Protein AF-Q80V62-2-F1 (afdb_monomer_lite)

Structure (mmCIF, N/CA/C/O backbone):
data_AF-Q80V62-2-F1
#
_entry.id   AF-Q80V62-2-F1
#
loop_
_atom_site.group_PDB
_atom_site.id
_atom_site.type_symbol
_atom_site.label_atom_id
_atom_site.label_alt_id
_atom_site.label_comp_id
_atom_site.label_asym_id
_atom_site.label_entity_id
_atom_site.label_seq_id
_atom_site.pdbx_PDB_ins_code
_atom_site.Cartn_x
_atom_site.Cartn_y
_atom_site.Cartn_z
_atom_site.occupancy
_atom_site.B_iso_or_equiv
_atom_site.auth_seq_id
_atom_site.auth_comp_id
_atom_site.auth_asym_id
_atom_site.auth_atom_id
_atom_site.pdbx_PDB_model_num
ATOM 1 N N . MET A 1 1 ? -60.678 5.779 3.609 1.00 47.69 1 MET A N 1
ATOM 2 C CA . MET A 1 1 ? -61.747 5.399 2.656 1.00 47.69 1 MET A CA 1
ATOM 3 C C . MET A 1 1 ? -61.529 6.173 1.364 1.00 47.69 1 MET A C 1
ATOM 5 O O . MET A 1 1 ? -61.235 7.357 1.432 1.00 47.69 1 MET A O 1
ATOM 9 N N . ILE A 1 2 ? -61.542 5.467 0.231 1.00 56.66 2 ILE A N 1
ATOM 10 C CA . ILE A 1 2 ? -60.981 5.871 -1.070 1.00 56.66 2 ILE A CA 1
ATOM 11 C C . ILE A 1 2 ? -61.933 6.781 -1.869 1.00 56.66 2 ILE A C 1
ATOM 13 O O . ILE A 1 2 ? -63.133 6.518 -1.956 1.00 56.66 2 ILE A O 1
ATOM 17 N N . SER A 1 3 ? -61.365 7.821 -2.488 1.00 62.19 3 SER A N 1
ATOM 18 C CA . SER A 1 3 ? -62.040 8.760 -3.393 1.00 62.19 3 SER A CA 1
ATOM 19 C C . SER A 1 3 ? -62.206 8.212 -4.819 1.00 62.19 3 SER A C 1
ATOM 21 O O . SER A 1 3 ? -61.411 7.425 -5.322 1.00 62.19 3 SER A O 1
ATOM 23 N N . LYS A 1 4 ? -63.304 8.640 -5.446 1.00 68.50 4 LYS A N 1
ATOM 24 C CA . LYS A 1 4 ? -64.008 8.056 -6.595 1.00 68.50 4 LYS A CA 1
ATOM 25 C C . LYS A 1 4 ? -63.449 8.448 -7.983 1.00 68.50 4 LYS A C 1
ATOM 27 O O . LYS A 1 4 ? -63.376 9.625 -8.298 1.00 68.50 4 LYS A O 1
ATOM 32 N N . ARG A 1 5 ? -63.287 7.424 -8.837 1.00 62.28 5 ARG A N 1
ATOM 33 C CA . ARG A 1 5 ? -63.939 7.222 -10.161 1.00 62.28 5 ARG A CA 1
ATOM 34 C C . ARG A 1 5 ? -63.693 8.236 -11.306 1.00 62.28 5 ARG A C 1
ATOM 36 O O . ARG A 1 5 ? -64.188 9.355 -11.255 1.00 62.28 5 ARG A O 1
ATOM 43 N N . ARG A 1 6 ? -63.195 7.728 -12.448 1.00 65.81 6 ARG A N 1
ATOM 44 C CA . ARG A 1 6 ? -63.925 7.599 -13.742 1.00 65.81 6 ARG A CA 1
ATOM 45 C C . ARG A 1 6 ? -63.077 6.833 -14.776 1.00 65.81 6 ARG A C 1
ATOM 47 O O . ARG A 1 6 ? -61.906 7.137 -14.945 1.00 65.81 6 ARG A O 1
ATOM 54 N N . ARG A 1 7 ? -63.691 5.832 -15.422 1.00 48.09 7 ARG A N 1
ATOM 55 C CA . ARG A 1 7 ? -63.213 5.138 -16.631 1.00 48.09 7 ARG A CA 1
ATOM 56 C C . ARG A 1 7 ? -63.868 5.794 -17.852 1.00 48.09 7 ARG A C 1
ATOM 58 O O . ARG A 1 7 ? -65.025 6.197 -17.740 1.00 48.09 7 ARG A O 1
ATOM 65 N N . LEU A 1 8 ? -63.158 5.840 -18.972 1.00 63.56 8 LEU A N 1
ATOM 66 C CA . LEU A 1 8 ? -63.692 6.006 -20.324 1.00 63.56 8 LEU A CA 1
ATOM 67 C C . LEU A 1 8 ? -62.879 5.068 -21.221 1.00 63.56 8 LEU A C 1
ATOM 69 O O . LEU A 1 8 ? -61.652 5.094 -21.178 1.00 63.56 8 LEU A O 1
ATOM 73 N N . ASP A 1 9 ? -63.600 4.216 -21.933 1.00 47.62 9 ASP A N 1
ATOM 74 C CA . ASP A 1 9 ? -63.155 3.230 -22.914 1.00 47.62 9 ASP A CA 1
ATOM 75 C C . ASP A 1 9 ? -63.842 3.638 -24.228 1.00 47.62 9 ASP A C 1
ATOM 77 O O . ASP A 1 9 ? -65.010 4.036 -24.184 1.00 47.62 9 ASP A O 1
ATOM 81 N N . SER A 1 10 ? -63.127 3.641 -25.353 1.00 63.03 10 SER A N 1
ATOM 82 C CA . SER A 1 10 ? -63.714 3.804 -26.689 1.00 63.03 10 SER A CA 1
ATOM 83 C C . SER A 1 10 ? -62.760 3.270 -27.754 1.00 63.03 10 SER A C 1
ATOM 85 O O . SER A 1 10 ? -61.558 3.527 -27.715 1.00 63.03 10 SER A O 1
ATOM 87 N N . GLU A 1 11 ? -63.382 2.554 -28.681 1.00 53.00 11 GLU A N 1
ATOM 88 C CA . GLU A 1 11 ? -62.893 1.637 -29.708 1.00 53.00 11 GLU A CA 1
ATOM 89 C C . GLU A 1 11 ? -61.955 2.188 -30.800 1.00 53.00 11 GLU A C 1
ATOM 91 O O . GLU A 1 11 ? -61.969 3.368 -31.152 1.00 53.00 11 GLU A O 1
ATOM 96 N N . ASP A 1 12 ? -61.181 1.229 -31.325 1.00 47.12 12 ASP A N 1
ATOM 97 C CA . ASP A 1 12 ? -60.712 0.985 -32.698 1.00 47.12 12 ASP A CA 1
ATOM 98 C C . ASP A 1 12 ? -60.922 2.053 -33.786 1.00 47.12 12 ASP A C 1
ATOM 100 O O . ASP A 1 12 ? -62.055 2.426 -34.083 1.00 47.12 12 ASP A O 1
ATOM 104 N N . LYS A 1 13 ? -59.843 2.379 -34.525 1.00 54.88 13 LYS A N 1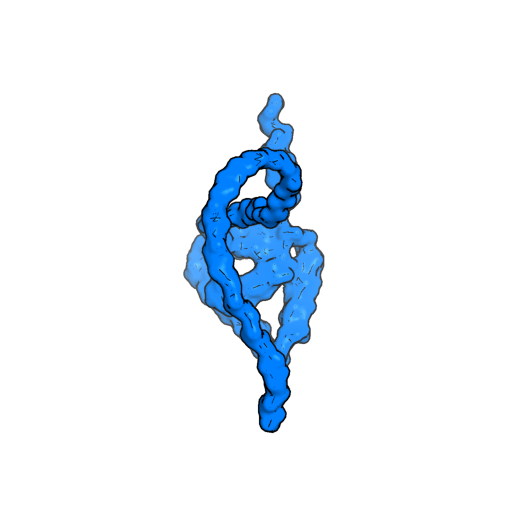
ATOM 105 C CA . LYS A 1 13 ? -59.704 2.051 -35.966 1.00 54.88 13 LYS A CA 1
ATOM 106 C C . LYS A 1 13 ? -58.326 2.438 -36.525 1.00 54.88 13 LYS A C 1
ATOM 108 O O . LYS A 1 13 ? -57.843 3.550 -36.332 1.00 54.88 13 LYS A O 1
ATOM 113 N N . GLU A 1 14 ? -57.728 1.503 -37.255 1.00 47.19 14 GLU A N 1
ATOM 114 C CA . GLU A 1 14 ? -56.542 1.645 -38.109 1.00 47.19 14 GLU A CA 1
ATOM 115 C C . GLU A 1 14 ? -56.721 2.697 -39.230 1.00 47.19 14 GLU A C 1
ATOM 117 O O . GLU A 1 14 ? -57.809 2.808 -39.793 1.00 47.19 14 GLU A O 1
ATOM 122 N N . ASN A 1 15 ? -55.669 3.450 -39.582 1.00 44.97 15 ASN A N 1
ATOM 123 C CA . ASN A 1 15 ? -54.977 3.372 -40.884 1.00 44.97 15 ASN A CA 1
ATOM 124 C C . ASN A 1 15 ? -54.004 4.550 -41.125 1.00 44.97 15 ASN A C 1
ATOM 126 O O . ASN A 1 15 ? -54.378 5.712 -41.022 1.00 44.97 15 ASN A O 1
ATOM 130 N N . LEU A 1 16 ? -52.803 4.166 -41.571 1.00 46.31 16 LEU A N 1
ATOM 131 C CA . LEU A 1 16 ? -52.000 4.727 -42.671 1.00 46.31 16 LEU A CA 1
ATOM 132 C C . LEU A 1 16 ? -51.364 6.138 -42.607 1.00 46.31 16 LEU A C 1
ATOM 134 O O . LEU A 1 16 ? -52.013 7.173 -42.514 1.00 46.31 16 LEU A O 1
ATOM 138 N N . THR A 1 17 ? -50.058 6.081 -42.907 1.00 47.00 17 THR A N 1
ATOM 139 C CA . THR A 1 17 ? -49.246 6.959 -43.778 1.00 47.00 17 THR A CA 1
ATOM 140 C C . THR A 1 17 ? -48.660 8.265 -43.233 1.00 47.00 17 THR A C 1
ATOM 142 O O . THR A 1 17 ? -49.335 9.273 -43.081 1.00 47.00 17 THR A O 1
ATOM 145 N N . GLU A 1 18 ? -47.339 8.176 -43.034 1.00 51.34 18 GLU A N 1
ATOM 146 C CA . GLU A 1 18 ? -46.282 9.006 -43.635 1.00 51.34 18 GLU A CA 1
ATOM 147 C C . GLU A 1 18 ? -46.197 10.518 -43.341 1.00 51.34 18 GLU A C 1
ATOM 149 O O . GLU A 1 18 ? -46.980 11.338 -43.801 1.00 51.34 18 GLU A O 1
ATOM 154 N N . ASP A 1 19 ? -45.066 10.828 -42.701 1.00 45.72 19 ASP A N 1
ATOM 155 C CA . ASP A 1 19 ? -44.073 11.836 -43.092 1.00 45.72 19 ASP A CA 1
ATOM 156 C C . ASP A 1 19 ? -43.872 13.067 -42.186 1.00 45.72 19 ASP A C 1
ATOM 158 O O . ASP A 1 19 ? -44.778 13.803 -41.810 1.00 45.72 19 ASP A O 1
ATOM 162 N N . ALA A 1 20 ? -42.581 13.246 -41.895 1.00 44.94 20 ALA A N 1
ATOM 163 C CA . ALA A 1 20 ? -41.857 14.413 -41.415 1.00 44.94 20 ALA A CA 1
ATOM 164 C C . ALA A 1 20 ? -42.176 15.048 -40.042 1.00 44.94 20 ALA A C 1
ATOM 166 O O . ALA A 1 20 ? -43.211 15.653 -39.783 1.00 44.94 20 ALA A O 1
ATOM 167 N N . SER A 1 21 ? -41.085 15.146 -39.269 1.00 48.31 21 SER A N 1
ATOM 168 C CA . SER A 1 21 ? -40.801 16.144 -38.224 1.00 48.31 21 SER A CA 1
ATOM 169 C C . SER A 1 21 ? -41.199 15.782 -36.790 1.00 48.31 21 SER A C 1
ATOM 171 O O . SER A 1 21 ? -42.236 16.212 -36.293 1.00 48.31 21 SER A O 1
ATOM 173 N N . LYS A 1 22 ? -40.279 15.132 -36.061 1.00 47.28 22 LYS A N 1
ATOM 174 C CA . LYS A 1 22 ? -39.670 15.677 -34.826 1.00 47.28 22 LYS A CA 1
ATOM 175 C C . LYS A 1 22 ? -38.663 14.694 -34.221 1.00 47.28 22 LYS A C 1
ATOM 177 O O . LYS A 1 22 ? -38.906 13.505 -34.067 1.00 47.28 22 LYS A O 1
ATOM 182 N N . THR A 1 23 ? -37.507 15.260 -33.919 1.00 46.47 23 THR A N 1
ATOM 183 C CA . THR A 1 23 ? -36.279 14.703 -33.354 1.00 46.47 23 THR A CA 1
ATOM 184 C C . THR A 1 23 ? -36.489 13.874 -32.079 1.00 46.47 23 THR A C 1
ATOM 186 O O . THR A 1 23 ? -37.071 14.340 -31.103 1.00 46.47 23 THR A O 1
ATOM 189 N N . MET A 1 24 ? -35.946 12.653 -32.091 1.00 53.88 24 MET A N 1
ATOM 190 C CA . MET A 1 24 ? -35.876 11.715 -30.963 1.00 53.88 24 MET A CA 1
ATOM 191 C C . MET A 1 24 ? -34.762 12.086 -29.960 1.00 53.88 24 MET A C 1
ATOM 193 O O . MET A 1 24 ? -33.693 12.532 -30.385 1.00 53.88 24 MET A O 1
ATOM 197 N N . PRO A 1 25 ? -34.962 11.867 -28.645 1.00 38.19 25 PRO A N 1
ATOM 198 C CA . PRO A 1 25 ? -33.935 12.028 -27.621 1.00 38.19 25 PRO A CA 1
ATOM 199 C C . PRO A 1 25 ? -33.203 10.704 -27.317 1.00 38.19 25 PRO A C 1
ATOM 201 O O . PRO A 1 25 ? -33.641 9.631 -27.716 1.00 38.19 25 PRO A O 1
ATOM 204 N N . LEU A 1 26 ? -32.168 10.808 -26.471 1.00 47.28 26 LEU A N 1
ATOM 205 C CA . LEU A 1 26 ? -31.634 9.738 -25.610 1.00 47.28 26 LEU A CA 1
ATOM 206 C C . LEU A 1 26 ? -30.664 8.720 -26.252 1.00 47.28 26 LEU A C 1
ATOM 208 O O . LEU A 1 26 ? -31.087 7.711 -26.788 1.00 47.28 26 LEU A O 1
ATOM 212 N N . SER A 1 27 ? -29.354 8.967 -26.089 1.00 47.88 27 SER A N 1
ATOM 213 C CA . SER A 1 27 ? -28.314 7.988 -25.686 1.00 47.88 27 SER A CA 1
ATOM 214 C C . SER A 1 27 ? -26.928 8.398 -26.210 1.00 47.88 27 SER A C 1
ATOM 216 O O . SER A 1 27 ? -26.459 7.911 -27.237 1.00 47.88 27 SER A O 1
ATOM 218 N N . LYS A 1 28 ? -26.215 9.271 -25.487 1.00 50.03 28 LYS A N 1
ATOM 219 C CA . LYS A 1 28 ? -24.748 9.284 -25.583 1.00 50.03 28 LYS A CA 1
ATOM 220 C C . LYS A 1 28 ? -24.248 8.167 -24.677 1.00 50.03 28 LYS A C 1
ATOM 222 O O . LYS A 1 28 ? -24.118 8.358 -23.471 1.00 50.03 28 LYS A O 1
ATOM 227 N N . LEU A 1 29 ? -24.043 6.989 -25.265 1.00 48.44 29 LEU A N 1
ATOM 228 C CA . LEU A 1 29 ? -23.279 5.917 -24.644 1.00 48.44 29 LEU A CA 1
ATOM 229 C C . LEU A 1 29 ? -21.886 6.466 -24.323 1.00 48.44 29 LEU A C 1
ATOM 231 O O . LEU A 1 29 ? -21.054 6.649 -25.211 1.00 48.44 29 LEU A O 1
ATOM 235 N N . ALA A 1 30 ? -21.645 6.749 -23.046 1.00 47.91 30 ALA A N 1
ATOM 236 C CA . ALA A 1 30 ? -20.297 6.871 -22.529 1.00 47.91 30 ALA A CA 1
ATOM 237 C C . ALA A 1 30 ? -19.633 5.505 -22.722 1.00 47.91 30 ALA A C 1
ATOM 239 O O . ALA A 1 30 ? -20.013 4.516 -22.093 1.00 47.91 30 ALA A O 1
ATOM 240 N N . LYS A 1 31 ? -18.687 5.450 -23.659 1.00 47.28 31 LYS A N 1
ATOM 241 C CA . LYS A 1 31 ? -17.831 4.299 -23.922 1.00 47.28 31 LYS A CA 1
ATOM 242 C C . LYS A 1 31 ? -17.001 4.066 -22.660 1.00 47.28 31 LYS A C 1
ATOM 244 O O . LYS A 1 31 ? -15.953 4.675 -22.476 1.00 47.28 31 LYS A O 1
ATOM 249 N N . LYS A 1 32 ? -17.518 3.246 -21.742 1.00 49.62 32 LYS A N 1
ATOM 250 C CA . LYS A 1 32 ? -16.759 2.737 -20.603 1.00 49.62 32 LYS A CA 1
ATOM 251 C C . LYS A 1 32 ? -15.721 1.801 -21.210 1.00 49.62 32 LYS A C 1
ATOM 253 O O . LYS A 1 32 ? -16.027 0.647 -21.490 1.00 49.62 32 LYS A O 1
ATOM 258 N N . SER A 1 33 ? -14.546 2.346 -21.528 1.00 50.28 33 SER A N 1
ATOM 259 C CA . SER A 1 33 ? -13.361 1.546 -21.814 1.00 50.28 33 SER A CA 1
ATOM 260 C C . SER A 1 33 ? -13.139 0.699 -20.574 1.00 50.28 33 SER A C 1
ATOM 262 O O . SER A 1 33 ? -12.695 1.192 -19.538 1.00 50.28 33 SER A O 1
ATOM 264 N N . HIS A 1 34 ? -13.602 -0.544 -20.624 1.00 52.78 34 HIS A N 1
ATOM 265 C CA . HIS A 1 34 ? -13.280 -1.517 -19.608 1.00 52.78 34 HIS A CA 1
ATOM 266 C C . HIS A 1 34 ? -11.824 -1.882 -19.863 1.00 52.78 34 HIS A C 1
ATOM 268 O O . HIS A 1 34 ? -11.528 -2.735 -20.695 1.00 52.78 34 HIS A O 1
ATOM 274 N N . ASN A 1 35 ? -10.911 -1.141 -19.235 1.00 62.22 35 ASN A N 1
ATOM 275 C CA . ASN A 1 35 ? -9.501 -1.482 -19.276 1.00 62.22 35 ASN A CA 1
ATOM 276 C C . ASN A 1 35 ? -9.373 -2.839 -18.576 1.00 62.22 35 ASN A C 1
ATOM 278 O O . ASN A 1 35 ? -9.568 -2.932 -17.366 1.00 62.22 35 ASN A O 1
ATOM 282 N N . SER A 1 36 ? -9.063 -3.878 -19.352 1.00 67.81 36 SER A N 1
ATOM 283 C CA . SER A 1 36 ? -8.949 -5.289 -18.942 1.00 67.81 36 SER A CA 1
ATOM 284 C C . SER A 1 36 ? -7.958 -5.542 -17.806 1.00 67.81 36 SER A C 1
ATOM 286 O O . SER A 1 36 ? -7.930 -6.628 -17.240 1.00 67.81 36 SER A O 1
ATOM 288 N N . HIS A 1 37 ? -7.143 -4.542 -17.486 1.00 77.81 37 HIS A N 1
ATOM 289 C CA . HIS A 1 37 ? -6.062 -4.619 -16.517 1.00 77.81 37 HIS A CA 1
ATOM 290 C C . HIS A 1 37 ? -6.368 -3.893 -15.207 1.00 77.81 37 HIS A C 1
ATOM 292 O O . HIS A 1 37 ? -5.451 -3.611 -14.453 1.00 77.81 37 HIS A O 1
ATOM 298 N N . GLU A 1 38 ? -7.607 -3.484 -14.943 1.00 81.81 38 GLU A N 1
ATOM 299 C CA . GLU A 1 38 ? -7.958 -2.869 -13.659 1.00 81.81 38 GLU A CA 1
ATOM 300 C C . GLU A 1 38 ? -8.374 -3.930 -12.636 1.00 81.81 38 GLU A C 1
ATOM 302 O O . GLU A 1 38 ? -9.147 -4.834 -12.952 1.00 81.81 38 GLU A O 1
ATOM 307 N N . VAL A 1 39 ? -7.880 -3.806 -11.401 1.00 80.50 39 VAL A N 1
ATOM 308 C CA . VAL A 1 39 ? -8.309 -4.667 -10.290 1.00 80.50 39 VAL A CA 1
ATOM 309 C C . VAL A 1 39 ? -9.785 -4.394 -9.989 1.00 80.50 39 VAL A C 1
ATOM 311 O O . VAL A 1 39 ? -10.165 -3.259 -9.693 1.00 80.50 39 VAL A O 1
ATOM 314 N N . GLU A 1 40 ? -10.621 -5.432 -10.056 1.00 76.75 40 GLU A N 1
ATOM 315 C CA . GLU A 1 40 ? -12.052 -5.316 -9.771 1.00 76.75 40 GLU A CA 1
ATOM 316 C C . GLU A 1 40 ? -12.303 -4.869 -8.320 1.00 76.75 40 GLU A C 1
ATOM 318 O O . GLU A 1 40 ? -11.615 -5.272 -7.378 1.00 76.75 40 GLU A O 1
ATOM 323 N N . GLU A 1 41 ? -13.314 -4.017 -8.127 1.00 75.62 41 GLU A N 1
ATOM 324 C CA . GLU A 1 41 ? -13.744 -3.542 -6.811 1.00 75.62 41 GLU A CA 1
ATOM 325 C C . GLU A 1 41 ? -14.454 -4.666 -6.031 1.00 75.62 41 GLU A C 1
ATOM 327 O O . GLU A 1 41 ? -15.665 -4.633 -5.817 1.00 75.62 41 GLU A O 1
ATOM 332 N N . ASN A 1 42 ? -13.690 -5.648 -5.547 1.00 77.31 42 ASN A N 1
ATOM 333 C CA . ASN A 1 4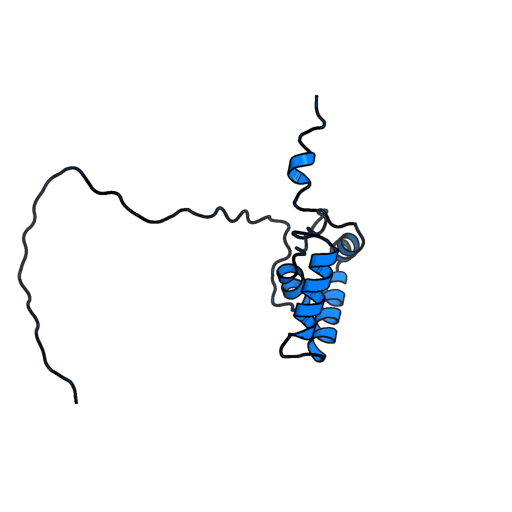2 ? -14.169 -6.849 -4.845 1.00 77.31 42 ASN A CA 1
ATOM 334 C C . ASN A 1 42 ? -14.666 -6.578 -3.412 1.00 77.31 42 ASN A C 1
ATOM 336 O O . ASN A 1 42 ? -14.437 -7.353 -2.489 1.00 77.31 42 ASN A O 1
ATOM 340 N N . GLY A 1 43 ? -15.283 -5.427 -3.160 1.00 80.62 43 GLY A N 1
ATOM 341 C CA . GLY A 1 43 ? -15.779 -5.071 -1.834 1.00 80.62 43 GLY A CA 1
ATOM 342 C C . GLY A 1 43 ? -14.723 -4.520 -0.869 1.00 80.62 43 GLY A C 1
ATOM 343 O O . GLY A 1 43 ? -15.109 -3.762 0.022 1.00 80.62 43 GLY A O 1
ATOM 344 N N . SER A 1 44 ? -13.437 -4.818 -1.086 1.00 92.94 44 SER A N 1
ATOM 345 C CA . SER A 1 44 ? -12.313 -4.416 -0.228 1.00 92.94 44 SER A CA 1
ATOM 346 C C . SER A 1 44 ? -12.259 -2.905 0.022 1.00 92.94 44 SER A C 1
ATOM 348 O O . SER A 1 44 ? -12.268 -2.098 -0.914 1.00 92.94 44 SER A O 1
ATOM 350 N N . VAL A 1 45 ? -12.166 -2.524 1.302 1.00 96.00 45 VAL A N 1
ATOM 351 C CA . VAL A 1 45 ? -11.987 -1.130 1.738 1.00 96.00 45 VAL A CA 1
ATOM 352 C C . VAL A 1 45 ? -10.713 -0.538 1.143 1.00 96.00 45 VAL A C 1
ATOM 354 O O . VAL A 1 45 ? -10.750 0.591 0.662 1.00 96.00 45 VAL A O 1
ATOM 357 N N . PHE A 1 46 ? -9.622 -1.307 1.090 1.00 97.62 46 PHE A N 1
ATOM 358 C CA . PHE A 1 46 ? -8.353 -0.887 0.493 1.00 97.62 46 PHE A CA 1
ATOM 359 C C . PHE A 1 46 ? -8.524 -0.416 -0.959 1.00 97.62 46 PHE A C 1
ATOM 361 O O . PHE A 1 46 ? -8.254 0.746 -1.273 1.00 97.62 46 PHE A O 1
ATOM 368 N N . VAL A 1 47 ? -9.067 -1.279 -1.825 1.00 96.38 47 VAL A N 1
ATOM 369 C CA . VAL A 1 47 ? -9.245 -0.987 -3.260 1.00 96.38 47 VAL A CA 1
ATOM 370 C C . VAL A 1 47 ? -10.192 0.198 -3.466 1.00 96.38 47 VAL A C 1
ATOM 372 O O . VAL A 1 47 ? -9.885 1.128 -4.216 1.00 96.38 47 VAL A O 1
ATOM 375 N N . LYS A 1 48 ? -11.324 0.216 -2.748 1.00 96.38 48 LYS A N 1
ATOM 376 C CA . LYS A 1 48 ? -12.321 1.291 -2.851 1.00 96.38 48 LYS A CA 1
ATOM 377 C C . LYS A 1 48 ? -11.760 2.647 -2.435 1.00 96.38 48 LYS A C 1
ATOM 379 O O . LYS A 1 48 ? -11.985 3.637 -3.131 1.00 96.38 48 LYS A O 1
ATOM 384 N N . LEU A 1 49 ? -11.043 2.717 -1.310 1.00 97.38 49 LEU A N 1
ATOM 385 C CA . LEU A 1 49 ? -10.490 3.979 -0.817 1.00 97.38 49 LEU A CA 1
ATOM 386 C C . LEU A 1 49 ? -9.376 4.498 -1.722 1.00 97.38 49 LEU A C 1
ATOM 388 O O . LEU A 1 49 ? -9.322 5.707 -1.953 1.00 97.38 49 LEU A O 1
ATOM 392 N N . LEU A 1 50 ? -8.526 3.622 -2.263 1.00 97.25 50 LEU A N 1
ATOM 393 C CA . LEU A 1 50 ? -7.509 4.021 -3.236 1.00 97.25 50 LEU A CA 1
ATOM 394 C C . LEU A 1 50 ? -8.144 4.625 -4.487 1.00 97.25 50 LEU A C 1
ATOM 396 O O . LEU A 1 50 ? -7.828 5.767 -4.839 1.00 97.25 50 LEU A O 1
ATOM 400 N N . LYS A 1 51 ? -9.110 3.923 -5.086 1.00 95.88 51 LYS A N 1
ATOM 401 C CA . LYS A 1 51 ? -9.795 4.386 -6.296 1.00 95.88 51 LYS A CA 1
ATOM 402 C C . LYS A 1 51 ? -10.547 5.692 -6.069 1.00 95.88 51 LYS A C 1
ATOM 404 O O . LYS A 1 51 ? -10.388 6.636 -6.841 1.00 95.88 51 LYS A O 1
ATOM 409 N N . ALA A 1 52 ? -11.276 5.807 -4.957 1.00 95.62 52 ALA A N 1
ATOM 410 C CA . ALA A 1 52 ? -11.944 7.050 -4.567 1.00 95.62 52 ALA A CA 1
ATOM 411 C C . ALA A 1 52 ? -10.958 8.211 -4.321 1.00 95.62 52 ALA A C 1
ATOM 413 O O . ALA A 1 52 ? -11.293 9.377 -4.545 1.00 95.62 52 ALA A O 1
ATOM 414 N N . SER A 1 53 ? -9.733 7.905 -3.884 1.00 97.38 53 SER A N 1
ATOM 415 C CA . SER A 1 53 ? -8.676 8.895 -3.644 1.00 97.38 53 SER A CA 1
ATOM 416 C C . SER A 1 53 ? -7.899 9.277 -4.907 1.00 97.38 53 SER A C 1
ATOM 418 O O . SER A 1 53 ? -7.166 10.267 -4.883 1.00 97.38 53 SER A O 1
ATOM 420 N N . GLY A 1 54 ? -8.103 8.559 -6.016 1.00 96.31 54 GLY A N 1
ATOM 421 C CA . GLY A 1 54 ? -7.505 8.840 -7.322 1.00 96.31 54 GLY A CA 1
ATOM 422 C C . GLY A 1 54 ? -6.358 7.912 -7.727 1.00 96.31 54 GLY A C 1
ATOM 423 O O . GLY A 1 54 ? -5.656 8.243 -8.679 1.00 96.31 54 GLY A O 1
ATOM 424 N N . LEU A 1 55 ? -6.164 6.782 -7.040 1.00 96.62 55 LEU A N 1
ATOM 425 C CA . LEU A 1 55 ? -5.221 5.735 -7.440 1.00 96.62 55 LEU A CA 1
ATOM 426 C C . LEU A 1 55 ? -5.985 4.504 -7.937 1.00 96.62 55 LEU A C 1
ATOM 428 O O . LEU A 1 55 ? -6.752 3.904 -7.190 1.00 96.62 55 LEU A O 1
ATOM 432 N N . THR A 1 56 ? -5.752 4.115 -9.187 1.00 95.38 56 THR A N 1
ATOM 433 C CA . THR A 1 56 ? -6.355 2.928 -9.804 1.00 95.38 56 THR A CA 1
ATOM 434 C C . THR A 1 56 ? -5.330 1.805 -9.848 1.00 95.38 56 THR A C 1
ATOM 436 O O . THR A 1 56 ? -4.282 1.951 -10.481 1.00 95.38 56 THR A O 1
ATOM 439 N N . LEU A 1 57 ? -5.630 0.693 -9.180 1.00 95.31 57 LEU A N 1
ATOM 440 C CA . LEU A 1 57 ? -4.759 -0.478 -9.174 1.00 95.31 57 LEU A CA 1
ATOM 441 C C . LEU A 1 57 ? -4.827 -1.209 -10.515 1.00 95.31 57 LEU A C 1
ATOM 443 O O . LEU A 1 57 ? -5.915 -1.394 -11.072 1.00 95.31 57 LEU A O 1
ATOM 447 N N . LYS A 1 58 ? -3.666 -1.628 -11.016 1.00 94.00 58 LYS A N 1
ATOM 448 C CA . LYS A 1 58 ? -3.549 -2.402 -12.250 1.00 94.00 58 LYS A CA 1
ATOM 449 C C . LYS A 1 58 ? -3.031 -3.813 -11.993 1.00 94.00 58 LYS A C 1
ATOM 451 O O . LYS A 1 58 ? -2.216 -4.036 -11.101 1.00 94.00 58 LYS A O 1
ATOM 456 N N . THR A 1 59 ? -3.509 -4.745 -12.805 1.00 90.50 59 THR A N 1
ATOM 457 C CA . THR A 1 59 ? -3.062 -6.136 -12.873 1.00 90.50 59 THR A CA 1
ATOM 458 C C . THR A 1 59 ? -2.053 -6.330 -14.003 1.00 90.50 59 THR A C 1
ATOM 460 O O . THR A 1 59 ? -1.975 -5.526 -14.947 1.00 90.50 59 THR A O 1
ATOM 463 N N . GLY A 1 60 ? -1.306 -7.431 -13.938 1.00 86.69 60 GLY A N 1
ATOM 464 C CA . GLY A 1 60 ? -0.292 -7.745 -14.934 1.00 86.69 60 GLY A CA 1
ATOM 465 C C . GLY A 1 60 ? 0.946 -6.858 -14.788 1.00 86.69 60 GLY A C 1
ATOM 466 O O . GLY A 1 60 ? 1.249 -6.328 -13.722 1.00 86.69 60 GLY A O 1
ATOM 467 N N . GLU A 1 61 ? 1.605 -6.589 -15.910 1.00 86.94 61 GLU A N 1
ATOM 468 C CA . GLU A 1 61 ? 2.828 -5.779 -15.960 1.00 86.94 61 GLU A CA 1
ATOM 469 C C . GLU A 1 61 ? 2.581 -4.258 -15.921 1.00 86.94 61 GLU A C 1
ATOM 471 O O . GLU A 1 61 ? 3.533 -3.474 -15.920 1.00 86.94 61 GLU A O 1
ATOM 476 N N . ASN A 1 62 ? 1.316 -3.826 -15.894 1.00 90.31 62 ASN A N 1
ATOM 477 C CA . ASN A 1 62 ? 0.942 -2.416 -15.958 1.00 90.31 62 ASN A CA 1
ATOM 478 C C . ASN A 1 62 ? 1.167 -1.708 -14.616 1.00 90.31 62 ASN A C 1
ATOM 480 O O . ASN A 1 62 ? 0.821 -2.221 -13.552 1.00 90.31 62 ASN A O 1
ATOM 484 N N . GLN A 1 63 ? 1.677 -0.479 -14.668 1.00 93.62 63 GLN A N 1
ATOM 485 C CA . GLN A 1 63 ? 1.864 0.343 -13.475 1.00 93.62 63 GLN A CA 1
ATOM 486 C C . GLN A 1 63 ? 0.521 0.846 -12.935 1.00 93.62 63 GLN A C 1
ATOM 488 O O . GLN A 1 63 ? -0.395 1.175 -13.690 1.00 93.62 63 GLN A O 1
ATOM 493 N N . ASN A 1 64 ? 0.408 0.955 -11.610 1.00 95.44 64 ASN A N 1
ATOM 494 C CA . ASN A 1 64 ? -0.751 1.587 -10.981 1.00 95.44 64 ASN A CA 1
ATOM 495 C C . ASN A 1 64 ? -0.896 3.030 -11.483 1.00 95.44 64 ASN A C 1
ATOM 497 O O . ASN A 1 64 ? 0.094 3.751 -11.610 1.00 95.44 64 ASN A O 1
ATOM 501 N N . GLN A 1 65 ? -2.127 3.463 -11.748 1.00 95.69 65 GLN A N 1
ATOM 502 C CA . GLN A 1 65 ? -2.386 4.755 -12.380 1.00 95.69 65 GLN A CA 1
ATOM 503 C C . GLN A 1 65 ? -2.843 5.793 -11.366 1.00 95.69 65 GLN A C 1
ATOM 505 O O . GLN A 1 65 ? -3.810 5.585 -10.627 1.00 95.69 65 GLN A O 1
ATOM 510 N N . LEU A 1 66 ? -2.182 6.944 -11.375 1.00 96.25 66 LEU A N 1
ATOM 511 C CA . LEU A 1 66 ? -2.534 8.093 -10.562 1.00 96.25 66 LEU A CA 1
ATOM 512 C C . LEU A 1 66 ? -3.307 9.110 -11.415 1.00 96.25 66 LEU A C 1
ATOM 514 O O . LEU A 1 66 ? -2.761 9.751 -12.313 1.00 96.25 66 LEU A O 1
ATOM 518 N N . GLY A 1 67 ? -4.603 9.253 -11.131 1.00 95.25 67 GLY A N 1
ATOM 519 C CA . GLY A 1 67 ? -5.509 10.166 -11.841 1.00 95.25 67 GLY A CA 1
ATOM 520 C C . GLY A 1 67 ? -5.503 11.604 -11.308 1.00 95.25 67 GLY A C 1
ATOM 521 O O . GLY A 1 67 ? -6.247 12.451 -11.795 1.00 95.25 67 GLY A O 1
ATOM 522 N N . VAL A 1 68 ? -4.709 11.884 -10.273 1.00 95.88 68 VAL A N 1
ATOM 523 C CA . VAL A 1 68 ? -4.550 13.204 -9.645 1.00 95.88 68 VAL A CA 1
ATOM 524 C C . VAL A 1 68 ? -3.081 13.435 -9.295 1.00 95.88 68 VAL A C 1
ATOM 526 O O . VAL A 1 68 ? -2.283 12.508 -9.320 1.00 95.88 68 VAL A O 1
ATOM 529 N N . ASP A 1 69 ? -2.710 14.658 -8.923 1.00 95.75 69 ASP A N 1
ATOM 530 C CA . ASP A 1 69 ? -1.382 14.912 -8.359 1.00 95.75 69 ASP A CA 1
ATOM 531 C C . ASP A 1 69 ? -1.135 14.091 -7.072 1.00 95.75 69 ASP A C 1
ATOM 533 O O . ASP A 1 69 ? -2.053 13.847 -6.282 1.00 95.75 69 ASP A O 1
ATOM 537 N N . GLN A 1 70 ? 0.118 13.695 -6.838 1.00 95.44 70 GLN A N 1
ATOM 538 C CA . GLN A 1 70 ? 0.519 12.849 -5.709 1.00 95.44 70 GLN A CA 1
ATOM 539 C C . GLN A 1 70 ? 0.138 13.443 -4.349 1.00 95.44 70 GLN A C 1
ATOM 541 O O . GLN A 1 70 ? -0.381 12.729 -3.486 1.00 95.44 70 GLN A O 1
ATOM 546 N N . VAL A 1 71 ? 0.329 14.750 -4.155 1.00 97.12 71 VAL A N 1
ATOM 547 C CA . VAL A 1 71 ? -0.018 15.427 -2.897 1.00 97.12 71 VAL A CA 1
ATOM 548 C C . VAL A 1 71 ? -1.536 15.465 -2.721 1.00 97.12 71 VAL A C 1
ATOM 550 O O . VAL A 1 71 ? -2.053 15.330 -1.607 1.00 97.12 71 VAL A O 1
ATOM 553 N N . ILE A 1 72 ? -2.275 15.612 -3.821 1.00 97.56 72 ILE A N 1
ATOM 554 C CA . ILE A 1 72 ? -3.739 15.603 -3.811 1.00 97.56 72 ILE A CA 1
ATOM 555 C C . ILE A 1 72 ? -4.278 14.213 -3.461 1.00 97.56 72 ILE A C 1
ATOM 557 O O . ILE A 1 72 ? -5.172 14.125 -2.618 1.00 97.56 72 ILE A O 1
ATOM 561 N N . PHE A 1 73 ? -3.718 13.142 -4.030 1.00 98.25 73 PHE A N 1
ATOM 562 C CA . PHE A 1 73 ? -4.054 11.761 -3.664 1.00 98.25 73 PHE A CA 1
ATOM 563 C C . PHE A 1 73 ? -3.844 11.512 -2.165 1.00 98.25 73 PHE A C 1
ATOM 565 O O . PHE A 1 73 ? -4.772 11.083 -1.480 1.00 98.25 73 PHE A O 1
ATOM 572 N N . GLN A 1 74 ? -2.670 11.861 -1.626 1.00 98.31 74 GLN A N 1
ATOM 573 C CA . GLN A 1 74 ? -2.357 11.667 -0.205 1.00 98.31 74 GLN A CA 1
ATOM 574 C C . GLN A 1 74 ? -3.343 12.409 0.708 1.00 98.31 74 GLN A C 1
ATOM 576 O O . GLN A 1 74 ? -3.846 11.848 1.684 1.00 98.31 74 GLN A O 1
ATOM 581 N N . ARG A 1 75 ? -3.679 13.663 0.371 1.00 98.38 75 ARG A N 1
ATOM 582 C CA . ARG A 1 75 ? -4.673 14.453 1.114 1.00 98.38 75 ARG A CA 1
ATOM 583 C C . ARG A 1 75 ? -6.068 13.839 1.039 1.00 98.38 75 ARG A C 1
ATOM 585 O O . ARG A 1 75 ? -6.766 13.821 2.053 1.00 98.38 75 ARG A O 1
ATOM 592 N N . LYS A 1 76 ? -6.481 13.349 -0.134 1.00 98.38 76 LYS A N 1
ATOM 593 C CA . LYS A 1 76 ? -7.780 12.691 -0.322 1.00 98.38 76 LYS A CA 1
ATOM 594 C C . LYS A 1 76 ? -7.870 11.392 0.473 1.00 98.38 76 LYS A C 1
ATOM 596 O O . LYS A 1 76 ? -8.838 11.235 1.210 1.00 98.38 76 LYS A O 1
ATOM 601 N N . LEU A 1 77 ? -6.851 10.534 0.407 1.00 98.50 77 LEU A N 1
ATOM 602 C CA . LEU A 1 77 ? -6.818 9.266 1.140 1.00 98.50 77 LEU A CA 1
ATOM 603 C C . LEU A 1 77 ? -6.848 9.489 2.653 1.00 98.50 77 LEU A C 1
ATOM 605 O O . LEU A 1 77 ? -7.656 8.882 3.355 1.00 98.50 77 LEU A O 1
ATOM 609 N N . PHE A 1 78 ? -6.046 10.433 3.153 1.00 98.12 78 PHE A N 1
ATOM 610 C CA . PHE A 1 78 ? -6.071 10.814 4.564 1.00 98.12 78 PHE A CA 1
ATOM 611 C C . PHE A 1 78 ? -7.461 11.292 5.009 1.00 98.12 78 PHE A C 1
ATOM 613 O O . PHE A 1 78 ? -7.972 10.872 6.048 1.00 98.12 78 PHE A O 1
ATOM 620 N N . GLN A 1 79 ? -8.105 12.158 4.218 1.00 98.00 79 GLN A N 1
ATOM 621 C CA . GLN A 1 79 ? -9.456 12.630 4.522 1.00 98.00 79 GLN A CA 1
ATOM 622 C C . GLN A 1 79 ? -10.500 11.512 4.443 1.00 98.00 79 GLN A C 1
ATOM 624 O O . GLN A 1 79 ? -11.404 11.496 5.277 1.00 98.00 79 GLN A O 1
ATOM 629 N N . ALA A 1 80 ? -10.384 10.597 3.478 1.00 97.75 80 ALA A N 1
ATOM 630 C CA . ALA A 1 80 ? -11.286 9.463 3.316 1.00 97.75 80 ALA A CA 1
ATOM 631 C C . ALA A 1 80 ? -11.233 8.536 4.538 1.00 97.75 80 ALA A C 1
ATOM 633 O O . ALA A 1 80 ? -12.277 8.221 5.102 1.00 97.75 80 ALA A O 1
ATOM 634 N N . LEU A 1 81 ? -10.028 8.194 5.008 1.00 98.25 81 LEU A N 1
ATOM 635 C CA . LEU A 1 81 ? -9.832 7.393 6.219 1.00 98.25 81 LEU A CA 1
ATOM 636 C C . LEU A 1 81 ? -10.367 8.113 7.466 1.00 98.25 81 LEU A C 1
ATOM 638 O O . LEU A 1 81 ? -11.125 7.532 8.239 1.00 98.25 81 LEU A O 1
ATOM 642 N N . ARG A 1 82 ? -10.039 9.401 7.646 1.00 97.56 82 ARG A N 1
ATOM 643 C CA . ARG A 1 82 ? -10.447 10.182 8.829 1.00 97.56 82 ARG A CA 1
ATOM 644 C C . ARG A 1 82 ? -11.958 10.426 8.913 1.00 97.56 82 ARG A C 1
ATOM 646 O O . ARG A 1 82 ? -12.490 10.551 10.012 1.00 97.56 82 ARG A O 1
ATOM 653 N N . LYS A 1 83 ? -12.644 10.551 7.773 1.00 97.69 83 LYS A N 1
ATOM 654 C CA . LYS A 1 83 ? -14.104 10.751 7.705 1.00 97.69 83 LYS A CA 1
ATOM 655 C C . LYS A 1 83 ? -14.886 9.438 7.658 1.00 97.69 83 LYS A C 1
ATOM 657 O O . LYS A 1 83 ? -16.115 9.480 7.645 1.00 97.69 83 LYS A O 1
ATOM 662 N N . HIS A 1 84 ? -14.208 8.294 7.598 1.00 97.88 84 HIS A N 1
ATOM 663 C CA . HIS A 1 84 ? -14.876 7.008 7.485 1.00 97.88 84 HIS A CA 1
ATOM 664 C C . HIS A 1 84 ? -15.719 6.717 8.741 1.00 97.88 84 HIS A C 1
ATOM 666 O O . HIS A 1 84 ? -15.215 6.893 9.853 1.00 97.88 84 HIS A O 1
ATOM 672 N N . PRO A 1 85 ? -16.962 6.213 8.607 1.00 97.38 85 PRO A N 1
ATOM 673 C CA . PRO A 1 85 ? -17.845 5.964 9.752 1.00 97.38 85 PRO A CA 1
ATOM 674 C C . PRO A 1 85 ? -17.257 5.024 10.813 1.00 97.38 85 PRO A C 1
ATOM 676 O O . PRO A 1 85 ? -17.590 5.131 11.988 1.00 97.38 85 PRO A O 1
ATOM 679 N N . ALA A 1 86 ? -16.377 4.110 10.399 1.00 97.06 86 ALA A N 1
ATOM 680 C CA . ALA A 1 86 ? -15.735 3.131 11.274 1.00 97.06 86 ALA A CA 1
ATOM 681 C C . ALA A 1 86 ? -14.355 3.567 11.805 1.00 97.06 86 ALA A C 1
ATOM 683 O O . ALA A 1 86 ? -13.607 2.728 12.304 1.00 97.06 86 ALA A O 1
ATOM 684 N N . TYR A 1 87 ? -13.959 4.837 11.675 1.00 97.50 87 TYR A N 1
ATOM 685 C CA . TYR A 1 87 ? -12.682 5.306 12.223 1.00 97.50 87 TYR A CA 1
ATOM 686 C C . TYR A 1 87 ? -12.636 5.115 13.759 1.00 97.50 87 TYR A C 1
ATOM 688 O O . TYR A 1 87 ? -13.601 5.483 14.433 1.00 97.50 87 TYR A O 1
ATOM 696 N N . PRO A 1 88 ? -11.553 4.553 14.345 1.00 96.88 88 PRO A N 1
ATOM 697 C CA . PRO A 1 88 ? -10.252 4.235 13.736 1.00 96.88 88 PRO A CA 1
ATOM 698 C C . PRO A 1 88 ? -10.110 2.813 13.159 1.00 96.88 88 PRO A C 1
ATOM 700 O O . PRO A 1 88 ? -9.106 2.534 12.514 1.00 96.88 88 PRO A O 1
ATOM 703 N N . LYS A 1 89 ? -11.093 1.920 13.335 1.00 97.69 89 LYS A N 1
ATOM 704 C CA . LYS A 1 89 ? -11.023 0.505 12.901 1.00 97.69 89 LYS A CA 1
ATOM 705 C C . LYS A 1 89 ? -10.773 0.331 11.401 1.00 97.69 89 LYS A C 1
ATOM 707 O O . LYS A 1 89 ? -10.132 -0.626 10.990 1.00 97.69 89 LYS A O 1
ATOM 712 N N . VAL A 1 90 ? -11.229 1.289 10.591 1.00 97.81 90 VAL A N 1
ATOM 713 C CA . VAL A 1 90 ? -10.977 1.303 9.139 1.00 97.81 90 VAL A CA 1
ATOM 714 C C . VAL A 1 90 ? -9.486 1.260 8.790 1.00 97.81 90 VAL A C 1
ATOM 716 O O . VAL A 1 90 ? -9.137 0.795 7.714 1.00 97.81 90 VAL A O 1
ATOM 719 N N . ILE A 1 91 ? -8.602 1.750 9.667 1.00 98.12 91 ILE A N 1
ATOM 720 C CA . ILE A 1 91 ? -7.160 1.740 9.407 1.00 98.12 91 ILE A CA 1
ATOM 721 C C . ILE A 1 91 ? -6.642 0.299 9.379 1.00 98.12 91 ILE A C 1
ATOM 723 O O . ILE A 1 91 ? -5.933 -0.062 8.446 1.00 98.12 91 ILE A O 1
ATOM 727 N N . GLU A 1 92 ? -7.042 -0.529 10.347 1.00 97.81 92 GLU A N 1
ATOM 728 C CA . GLU A 1 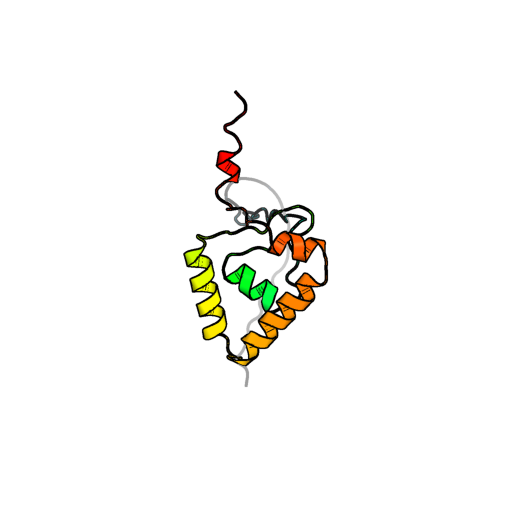92 ? -6.691 -1.956 10.377 1.00 97.81 92 GLU A CA 1
ATOM 729 C C . GLU A 1 92 ? -7.289 -2.686 9.172 1.00 97.81 92 GLU A C 1
ATOM 731 O O . GLU A 1 92 ? -6.586 -3.413 8.484 1.00 97.81 92 GLU A O 1
ATOM 736 N N . GLU A 1 93 ? -8.557 -2.427 8.843 1.00 97.56 93 GLU A N 1
ATOM 737 C CA . GLU A 1 93 ? -9.206 -3.030 7.671 1.00 97.56 93 GLU A CA 1
ATOM 738 C C . GLU A 1 93 ? -8.519 -2.637 6.350 1.00 97.56 93 GLU A C 1
ATOM 740 O O . GLU A 1 93 ? -8.364 -3.465 5.452 1.00 97.56 93 GLU A O 1
ATOM 745 N N . PHE A 1 94 ? -8.061 -1.387 6.236 1.00 98.25 94 PHE A N 1
ATOM 746 C CA . PHE A 1 94 ? -7.310 -0.904 5.079 1.00 98.25 94 PHE A CA 1
ATOM 747 C C . PHE A 1 94 ? -5.937 -1.580 4.968 1.00 98.25 94 PHE A C 1
ATOM 749 O O . PHE A 1 94 ? -5.552 -1.978 3.871 1.00 98.25 94 PHE A O 1
ATOM 756 N N . VAL A 1 95 ? -5.211 -1.729 6.083 1.00 98.19 95 VAL A N 1
ATOM 757 C CA . VAL A 1 95 ? -3.901 -2.404 6.112 1.00 98.19 95 VAL A CA 1
ATOM 758 C C . VAL A 1 95 ? -4.043 -3.899 5.828 1.00 98.19 95 VAL A C 1
ATOM 760 O O . VAL A 1 95 ? -3.287 -4.415 5.015 1.00 98.19 95 VAL A O 1
ATOM 763 N N . ASN A 1 96 ? -5.047 -4.571 6.392 1.00 97.56 96 ASN A N 1
ATOM 764 C CA . ASN A 1 96 ? -5.324 -5.979 6.093 1.00 97.56 96 ASN A CA 1
ATOM 765 C C . ASN A 1 96 ? -5.660 -6.170 4.607 1.00 97.56 96 ASN A C 1
ATOM 767 O O . ASN A 1 96 ? -5.178 -7.098 3.969 1.00 97.56 96 ASN A O 1
ATOM 771 N N . GLY A 1 97 ? -6.450 -5.258 4.026 1.00 96.81 97 GLY A N 1
ATOM 772 C CA . GLY A 1 97 ? -6.745 -5.278 2.594 1.00 96.81 97 GLY A CA 1
ATOM 773 C C . GLY A 1 97 ? -5.509 -5.059 1.714 1.00 96.81 97 GLY A C 1
ATOM 774 O O . GLY A 1 97 ? -5.435 -5.646 0.636 1.00 96.81 97 GLY A O 1
ATOM 775 N N . LEU A 1 98 ? -4.549 -4.243 2.166 1.00 97.62 98 LEU A N 1
ATOM 776 C CA . LEU A 1 98 ? -3.247 -4.086 1.514 1.00 97.62 98 LEU A CA 1
ATOM 777 C C . LEU A 1 98 ? -2.425 -5.376 1.616 1.00 97.62 98 LEU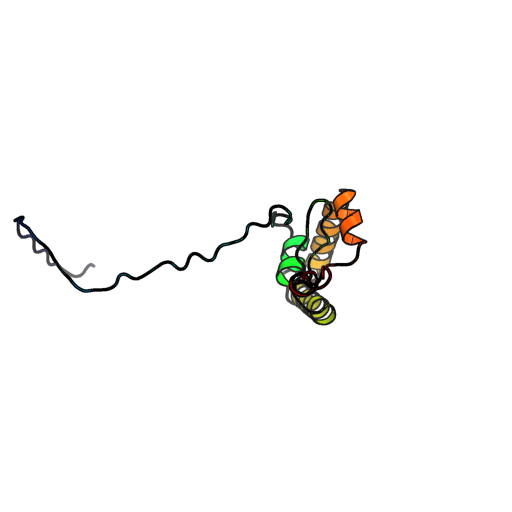 A C 1
ATOM 779 O O . LEU A 1 98 ? -1.930 -5.839 0.596 1.00 97.62 98 LEU A O 1
ATOM 783 N N . GLU A 1 99 ? -2.309 -5.959 2.811 1.00 97.81 99 GLU A N 1
ATOM 784 C CA . GLU A 1 99 ? -1.550 -7.192 3.048 1.00 97.81 99 GLU A CA 1
ATOM 785 C C . GLU A 1 99 ? -2.064 -8.327 2.157 1.00 97.81 99 GLU A C 1
ATOM 787 O O . GLU A 1 99 ? -1.289 -8.859 1.362 1.00 97.81 99 GLU A O 1
ATOM 792 N N . SER A 1 100 ? -3.378 -8.587 2.171 1.00 96.31 100 SER A N 1
ATOM 793 C CA . SER A 1 100 ? -4.012 -9.596 1.312 1.00 96.31 100 SER A CA 1
ATOM 794 C C . SER A 1 100 ? -3.830 -9.320 -0.184 1.00 96.31 100 SER A C 1
ATOM 796 O O . SER A 1 100 ? -3.711 -10.256 -0.966 1.00 96.31 100 SER A O 1
ATOM 798 N N . TYR A 1 101 ? -3.802 -8.052 -0.613 1.00 95.12 101 TYR A N 1
ATOM 799 C CA . TYR A 1 101 ? -3.516 -7.708 -2.012 1.00 95.12 101 TYR A CA 1
ATOM 800 C C . TYR A 1 101 ? -2.057 -8.008 -2.387 1.00 95.12 101 TYR A C 1
ATOM 802 O O . TYR A 1 101 ? -1.780 -8.462 -3.493 1.00 95.12 101 TYR A O 1
ATOM 810 N N . THR A 1 102 ? -1.120 -7.776 -1.466 1.00 95.75 102 THR A N 1
ATOM 811 C CA . THR A 1 102 ? 0.319 -7.989 -1.683 1.00 95.75 102 THR A CA 1
ATOM 812 C C . THR A 1 102 ? 0.796 -9.427 -1.476 1.00 95.75 102 THR A C 1
ATOM 814 O O . THR A 1 102 ? 1.981 -9.696 -1.665 1.00 95.75 102 THR A O 1
ATOM 817 N N . GLU A 1 103 ? -0.090 -10.356 -1.110 1.00 95.94 103 GLU A N 1
ATOM 818 C CA . GLU A 1 103 ? 0.231 -11.791 -1.097 1.00 95.94 103 GLU A CA 1
ATOM 819 C C . GLU A 1 103 ? 0.585 -12.308 -2.500 1.00 95.94 103 GLU A C 1
ATOM 821 O O . GLU A 1 103 ? 1.401 -13.220 -2.641 1.00 95.94 103 GLU A O 1
ATOM 826 N N . ASP A 1 104 ? 0.016 -11.699 -3.544 1.00 93.62 104 ASP A N 1
ATOM 827 C CA . ASP A 1 104 ? 0.408 -11.962 -4.922 1.00 93.62 104 ASP A CA 1
ATOM 828 C C . ASP A 1 104 ? 1.695 -11.208 -5.298 1.00 93.62 104 ASP A C 1
ATOM 830 O O . ASP A 1 104 ? 1.827 -9.993 -5.123 1.00 93.62 104 ASP A O 1
ATOM 834 N N . SER A 1 105 ? 2.656 -11.942 -5.861 1.00 94.06 105 SER A N 1
ATOM 835 C CA . SER A 1 105 ? 3.992 -11.419 -6.167 1.00 94.06 105 SER A CA 1
ATOM 836 C C . SER A 1 105 ? 3.993 -10.326 -7.241 1.00 94.06 105 SER A C 1
ATOM 838 O O . SER A 1 105 ? 4.783 -9.381 -7.157 1.00 94.06 105 SER A O 1
ATOM 840 N N . GLU A 1 106 ? 3.102 -10.421 -8.231 1.00 92.94 106 GLU A N 1
ATOM 841 C CA . GLU A 1 106 ? 2.972 -9.422 -9.292 1.00 92.94 106 GLU A CA 1
ATOM 842 C C . GLU A 1 106 ? 2.326 -8.142 -8.746 1.00 92.94 106 GLU A C 1
ATOM 844 O O . GLU A 1 106 ? 2.826 -7.036 -8.971 1.00 92.94 106 GLU A O 1
ATOM 849 N N . SER A 1 107 ? 1.291 -8.296 -7.921 1.00 93.94 107 SER A N 1
ATOM 850 C CA . SER A 1 107 ? 0.626 -7.204 -7.207 1.00 93.94 107 SER A CA 1
ATOM 851 C C . SER A 1 107 ? 1.589 -6.455 -6.279 1.00 93.94 107 SER A C 1
ATOM 853 O O . SER A 1 107 ? 1.649 -5.222 -6.314 1.00 93.94 107 SER A O 1
ATOM 855 N N . LEU A 1 108 ? 2.410 -7.180 -5.508 1.00 95.81 108 LEU A N 1
ATOM 856 C CA . LEU A 1 108 ? 3.461 -6.592 -4.673 1.00 95.81 108 LEU A CA 1
ATOM 857 C C . LEU A 1 108 ? 4.504 -5.848 -5.513 1.00 95.81 108 LEU A C 1
ATOM 859 O O . LEU A 1 108 ? 4.841 -4.705 -5.195 1.00 95.81 108 LEU A O 1
ATOM 863 N N . ARG A 1 109 ? 4.993 -6.457 -6.602 1.00 95.75 109 ARG A N 1
ATOM 864 C CA . ARG A 1 109 ? 5.920 -5.799 -7.536 1.00 95.75 109 ARG A CA 1
ATOM 865 C C . ARG A 1 109 ? 5.336 -4.475 -8.030 1.00 95.75 109 ARG A C 1
ATOM 867 O O . ARG A 1 109 ? 6.023 -3.460 -7.967 1.00 95.75 109 ARG A O 1
ATOM 874 N N . ASN A 1 110 ? 4.073 -4.455 -8.451 1.00 94.31 110 ASN A N 1
ATOM 875 C CA . ASN A 1 110 ? 3.418 -3.243 -8.948 1.00 94.31 110 ASN A CA 1
ATOM 876 C C . ASN A 1 110 ? 3.258 -2.158 -7.874 1.00 94.31 110 ASN A C 1
ATOM 878 O O . ASN A 1 110 ? 3.329 -0.973 -8.194 1.00 94.31 110 ASN A O 1
ATOM 882 N N . CYS A 1 111 ? 3.079 -2.528 -6.603 1.00 96.00 111 CYS A N 1
ATOM 883 C CA . CYS A 1 111 ? 3.069 -1.575 -5.488 1.00 96.00 111 CYS A CA 1
ATOM 884 C C . CYS A 1 111 ? 4.438 -0.928 -5.219 1.00 96.00 111 CYS A C 1
ATOM 886 O O . CYS A 1 111 ? 4.483 0.184 -4.694 1.00 96.00 111 CYS A O 1
ATOM 888 N N . LEU A 1 112 ? 5.539 -1.606 -5.557 1.00 96.44 112 LEU A N 1
ATOM 889 C CA . LEU A 1 112 ? 6.909 -1.118 -5.347 1.00 96.44 112 LEU A CA 1
ATOM 890 C C . LEU A 1 112 ? 7.461 -0.322 -6.540 1.00 96.44 112 LEU A C 1
ATOM 892 O O . LEU A 1 112 ? 8.462 0.383 -6.401 1.00 96.44 112 LEU A O 1
ATOM 896 N N . LEU A 1 113 ? 6.821 -0.42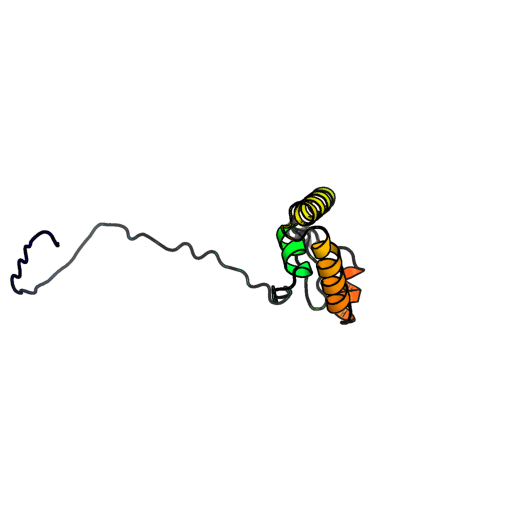0 -7.706 1.00 95.50 113 LEU A N 1
ATOM 897 C CA . LEU A 1 113 ? 7.142 0.381 -8.885 1.00 95.50 113 LEU A CA 1
ATOM 898 C C . LEU A 1 113 ? 6.518 1.782 -8.804 1.00 95.50 113 LEU A C 1
ATOM 900 O O . LEU A 1 113 ? 5.561 2.037 -8.074 1.00 95.50 113 LEU A O 1
ATOM 904 N N . SER A 1 114 ? 7.055 2.716 -9.591 1.00 95.62 114 SER A N 1
ATOM 905 C CA . SER A 1 114 ? 6.453 4.045 -9.738 1.00 95.62 114 SER A CA 1
ATOM 906 C C . SER A 1 114 ? 5.054 3.948 -10.354 1.00 95.62 114 SER A C 1
ATOM 908 O O . SER A 1 114 ? 4.806 3.094 -11.201 1.00 95.62 114 SER A O 1
ATOM 910 N N . CYS A 1 115 ? 4.143 4.830 -9.942 1.00 95.50 115 CYS A N 1
ATOM 911 C CA . CYS A 1 115 ? 2.830 4.953 -10.574 1.00 95.50 115 CYS A CA 1
ATOM 912 C C . CYS A 1 115 ? 2.930 5.752 -11.880 1.00 95.50 115 CYS A C 1
ATOM 914 O O . CYS A 1 115 ? 3.681 6.726 -11.955 1.00 95.50 115 CYS A O 1
ATOM 916 N N . GLU A 1 116 ? 2.122 5.383 -12.866 1.00 94.50 116 GLU A N 1
ATOM 917 C CA . GLU A 1 116 ? 1.946 6.135 -14.108 1.00 94.50 116 GLU A CA 1
ATOM 918 C C . GLU A 1 116 ? 0.973 7.303 -13.882 1.00 94.50 116 GLU A C 1
ATOM 920 O O . GLU A 1 116 ? -0.044 7.157 -13.195 1.00 94.50 116 GLU A O 1
ATOM 925 N N . ARG A 1 117 ? 1.262 8.477 -14.452 1.00 93.25 117 ARG A N 1
ATOM 926 C CA . ARG A 1 117 ? 0.327 9.609 -14.447 1.00 93.25 117 ARG A CA 1
ATOM 927 C C . ARG A 1 117 ? -0.552 9.523 -15.684 1.00 93.25 117 ARG A C 1
ATOM 929 O O . ARG A 1 117 ? -0.046 9.463 -16.795 1.00 93.25 117 ARG A O 1
ATOM 936 N N . LEU A 1 118 ? -1.868 9.634 -15.513 1.00 82.94 118 LEU A N 1
ATOM 937 C CA . LEU A 1 118 ? -2.823 9.554 -16.633 1.00 82.94 118 LEU A CA 1
ATOM 938 C C . LEU A 1 118 ? -2.664 10.700 -17.664 1.00 82.94 118 LEU A C 1
ATOM 940 O O . LEU A 1 118 ? -3.309 10.686 -18.700 1.00 82.94 118 LEU A O 1
ATOM 944 N N . GLN A 1 119 ?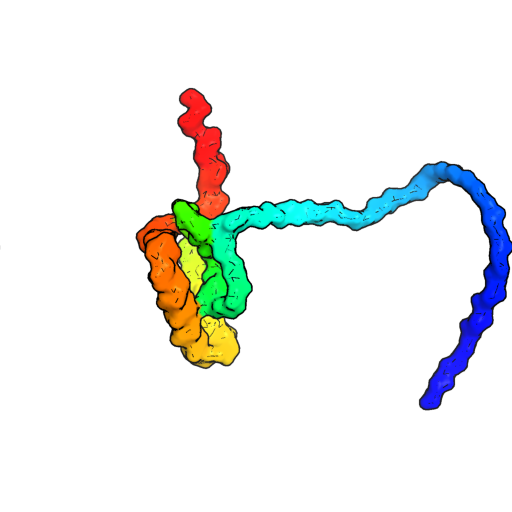 -1.815 11.698 -17.401 1.00 65.94 119 GLN A N 1
ATOM 945 C CA . GLN A 1 119 ? -1.515 12.776 -18.352 1.00 65.94 119 GLN A CA 1
ATOM 946 C C . GLN A 1 119 ? -0.388 12.427 -19.342 1.00 65.94 119 GLN A C 1
ATOM 948 O O . GLN A 1 119 ? -0.246 13.126 -20.338 1.00 65.94 119 GLN A O 1
ATOM 953 N N . ASP A 1 120 ? 0.400 11.369 -19.109 1.00 57.69 120 ASP A N 1
ATOM 954 C CA . ASP A 1 120 ? 1.571 11.061 -19.951 1.00 57.69 120 ASP A CA 1
ATOM 955 C C . ASP A 1 120 ? 1.239 10.291 -21.246 1.00 57.69 120 ASP A C 1
ATOM 957 O O . ASP A 1 120 ? 2.047 10.281 -22.175 1.00 57.69 120 ASP A O 1
ATOM 961 N N . GLU A 1 121 ? 0.035 9.722 -21.381 1.00 51.97 121 GLU A N 1
ATOM 962 C CA . GLU A 1 121 ? -0.377 9.009 -22.608 1.00 51.97 121 GLU A CA 1
ATOM 963 C C . GLU A 1 121 ? -0.446 9.928 -23.846 1.00 51.97 121 GLU A C 1
ATOM 965 O O . GLU A 1 121 ? -0.309 9.464 -24.976 1.00 51.97 121 GLU A O 1
ATOM 970 N N . GLU A 1 122 ? -0.579 11.245 -23.663 1.00 45.56 122 GLU A N 1
ATOM 971 C CA . GLU A 1 122 ? -0.515 12.219 -24.764 1.00 45.56 122 GLU A CA 1
ATOM 972 C C . GLU A 1 122 ? 0.925 12.661 -25.081 1.00 45.56 122 GLU A C 1
ATOM 974 O O . GLU A 1 122 ? 1.204 13.083 -26.204 1.00 45.56 122 GLU A O 1
ATOM 979 N N . ALA A 1 123 ? 1.866 12.513 -24.141 1.00 49.72 123 ALA A N 1
ATOM 980 C CA . ALA A 1 123 ? 3.272 12.869 -24.344 1.00 49.72 123 ALA A CA 1
ATOM 981 C C . ALA A 1 123 ? 4.055 11.782 -25.097 1.00 49.72 123 ALA A C 1
ATOM 983 O O . ALA A 1 123 ? 5.023 12.081 -25.796 1.00 49.72 123 ALA A O 1
ATOM 984 N N . ARG A 1 124 ? 3.618 10.519 -25.018 1.00 56.56 124 ARG A N 1
ATOM 985 C CA . ARG A 1 124 ? 4.331 9.389 -25.631 1.00 56.56 124 ARG A CA 1
ATOM 986 C C . ARG A 1 124 ? 4.179 9.291 -27.157 1.00 56.56 124 ARG A C 1
ATOM 988 O O . ARG A 1 124 ? 4.902 8.532 -27.791 1.00 56.56 124 ARG A O 1
ATOM 995 N N . CYS A 1 125 ? 3.295 10.087 -27.764 1.00 52.31 125 CYS A N 1
ATOM 996 C CA . CYS A 1 125 ? 3.098 10.137 -29.219 1.00 52.31 125 CYS A CA 1
ATOM 997 C C . CYS A 1 125 ? 4.037 11.136 -29.943 1.00 52.31 125 CYS A C 1
ATOM 999 O O . CYS A 1 125 ? 3.810 11.450 -31.110 1.00 52.31 125 CYS A O 1
ATOM 1001 N N . GLY A 1 126 ? 5.068 11.660 -29.264 1.00 52.28 126 GLY A N 1
ATOM 1002 C CA . GLY A 1 126 ? 5.965 12.702 -29.786 1.00 52.28 126 GLY A CA 1
ATOM 1003 C C . GLY A 1 126 ? 7.396 12.276 -30.143 1.00 52.28 126 GLY A C 1
ATOM 1004 O O . GLY A 1 126 ? 8.189 13.154 -30.468 1.00 52.28 126 GLY A O 1
ATOM 1005 N N . GLU A 1 127 ? 7.748 10.985 -30.079 1.00 51.97 127 GLU A N 1
ATOM 1006 C CA . GLU A 1 127 ? 9.152 10.525 -30.184 1.00 51.97 127 GLU A CA 1
ATOM 1007 C C . GLU A 1 127 ? 9.435 9.528 -31.332 1.00 51.97 127 GLU A C 1
ATOM 1009 O O . GLU A 1 127 ? 10.446 8.832 -31.318 1.00 51.97 127 GLU A O 1
ATOM 1014 N N . GLU A 1 128 ? 8.584 9.500 -32.365 1.00 44.59 128 GLU A N 1
ATOM 1015 C CA . GLU A 1 128 ? 8.920 8.945 -33.690 1.00 44.59 128 GLU A CA 1
ATOM 1016 C C . GLU A 1 128 ? 8.751 10.028 -34.770 1.00 44.59 128 GLU A C 1
ATOM 1018 O O . GLU A 1 128 ? 7.663 10.223 -35.316 1.00 44.59 128 GLU A O 1
ATOM 1023 N N . ALA A 1 129 ? 9.831 10.755 -35.065 1.00 48.91 129 ALA A N 1
ATOM 1024 C CA . ALA A 1 129 ? 10.025 11.523 -36.297 1.00 48.91 129 ALA A CA 1
ATOM 1025 C C . ALA A 1 129 ? 11.521 11.623 -36.615 1.00 48.91 129 ALA A C 1
ATOM 1027 O O . ALA A 1 129 ? 12.303 11.889 -35.673 1.00 48.91 129 ALA A O 1
#

pLDDT: mean 78.98, std 21.22, range [38.19, 98.5]

Radius of gyration: 26.27 Å; chains: 1; bounding box: 74×28×58 Å

Secondary structure (DSSP, 8-state):
-PPP-------------------------------TTBPP--S-HHHHHHHHHTEE-B-TTPPPEESS-HHHHHHHHHHHHHH-TTTTHHHHHHHHHHHHHHTSHHHHHHHHSPPEETTGGGTGGGS--

Foldseek 3Di:
DDDDDDDDDDDDDDDDDDDDDDDDDDDPPPPPPPPVFWDDPPVQLQQVLQVQLQWTQGHDPAAIEGADDPVSSVVSSVVCCVPPPPPPVSVVSNVVSVVVQVVDPRSVVNVVDDHHYPVCVVVVVPPDD

Sequence (129 aa):
MISKRRRLDSEDKENLTEDASKTMPLSKLAKKSHNSHEVEENGSVFVKLLKASGLTLKTGENQNQLGVDQVIFQRKLFQALRKHPAYPKVIEEFVNGLESYTEDSESLRNCLLSCERLQDEEARCGEEA